Protein AF-A0A6P0IRK3-F1 (afdb_monomer_lite)

pLDDT: mean 96.27, std 2.51, range [82.06, 98.5]

Sequence (79 aa):
HYRNTLVPDESFIQSILLNQSMLKIVNDNKRYISWTPPYPAIMGVQDFESMITSGKHFARKFDDKVDAKVLDMLDKHLG

Radius of gyration: 16.42 Å; chains: 1; bounding box: 45×21×42 Å

Structure (mmCIF, N/CA/C/O backbone):
data_AF-A0A6P0IRK3-F1
#
_entry.id   AF-A0A6P0IRK3-F1
#
loop_
_atom_site.group_PDB
_atom_site.id
_atom_site.type_symbol
_atom_site.label_atom_id
_atom_site.label_alt_id
_atom_site.label_comp_id
_atom_site.label_asym_id
_atom_site.label_entity_id
_atom_site.label_seq_id
_atom_site.pdbx_PDB_ins_code
_atom_site.Cartn_x
_atom_site.Cartn_y
_atom_site.Cartn_z
_atom_site.occupancy
_atom_site.B_iso_or_equiv
_atom_site.auth_seq_id
_atom_site.auth_comp_id
_atom_site.auth_asym_id
_atom_site.auth_atom_id
_atom_site.pdbx_PDB_model_num
ATOM 1 N N . HIS A 1 1 ? 24.013 -9.225 -7.991 1.00 89.50 1 HIS A N 1
ATOM 2 C CA . HIS A 1 1 ? 23.646 -7.820 -7.728 1.00 89.50 1 HIS A CA 1
ATOM 3 C C . HIS A 1 1 ? 22.752 -7.705 -6.490 1.00 89.50 1 HIS A C 1
ATOM 5 O O . HIS A 1 1 ? 23.250 -7.280 -5.464 1.00 89.50 1 HIS A O 1
ATOM 11 N N . TYR A 1 2 ? 21.516 -8.213 -6.510 1.00 96.88 2 TYR A N 1
ATOM 12 C CA . TYR A 1 2 ? 20.511 -8.002 -5.450 1.00 96.88 2 TYR A CA 1
ATOM 13 C C . TYR A 1 2 ? 20.729 -8.663 -4.068 1.00 96.88 2 TYR A C 1
ATOM 15 O O . TYR A 1 2 ? 19.910 -8.477 -3.177 1.00 96.88 2 TYR A O 1
ATOM 23 N N . ARG A 1 3 ? 21.815 -9.423 -3.849 1.00 96.12 3 ARG A N 1
ATOM 24 C CA . ARG A 1 3 ? 22.039 -10.184 -2.597 1.00 96.12 3 ARG A CA 1
ATOM 25 C C . ARG A 1 3 ? 22.110 -9.293 -1.346 1.00 96.12 3 ARG A C 1
ATOM 27 O O . ARG A 1 3 ? 21.681 -9.731 -0.289 1.00 96.12 3 ARG A O 1
ATOM 34 N N . ASN A 1 4 ? 22.643 -8.078 -1.485 1.00 96.69 4 ASN A N 1
ATOM 35 C CA . ASN A 1 4 ? 22.865 -7.127 -0.387 1.00 96.69 4 ASN A CA 1
ATOM 36 C C . ASN A 1 4 ? 22.139 -5.787 -0.633 1.00 96.69 4 ASN A C 1
ATOM 38 O O . ASN A 1 4 ? 22.586 -4.745 -0.163 1.00 96.69 4 ASN A O 1
ATOM 42 N N . THR A 1 5 ? 21.065 -5.796 -1.425 1.00 97.31 5 THR A N 1
ATOM 43 C CA . THR A 1 5 ? 20.254 -4.604 -1.714 1.00 97.31 5 THR A CA 1
ATOM 44 C C . THR A 1 5 ? 19.173 -4.443 -0.646 1.00 97.31 5 THR A C 1
ATOM 46 O O . THR A 1 5 ? 18.576 -5.430 -0.222 1.00 97.31 5 THR A O 1
ATOM 49 N N . LEU A 1 6 ? 18.910 -3.207 -0.214 1.00 97.44 6 LEU A N 1
ATOM 50 C CA . LEU A 1 6 ? 17.813 -2.885 0.702 1.00 97.44 6 LEU A CA 1
ATOM 51 C C . LEU A 1 6 ? 16.457 -3.119 0.009 1.00 97.44 6 LEU A C 1
ATOM 53 O O . LEU A 1 6 ? 16.271 -2.632 -1.101 1.00 97.44 6 LEU A O 1
ATOM 57 N N . VAL A 1 7 ? 15.538 -3.840 0.667 1.00 96.00 7 VAL A N 1
ATOM 58 C CA . VAL A 1 7 ? 14.175 -4.156 0.171 1.00 96.00 7 VAL A CA 1
ATOM 59 C C . VAL A 1 7 ? 14.199 -4.652 -1.294 1.00 96.00 7 VAL A C 1
ATOM 61 O O . VAL A 1 7 ? 13.683 -4.006 -2.210 1.00 96.00 7 VAL A O 1
ATOM 64 N N . PRO A 1 8 ? 14.881 -5.782 -1.571 1.00 97.19 8 PRO A N 1
ATOM 65 C CA . PRO A 1 8 ? 15.116 -6.236 -2.940 1.00 97.19 8 PRO A CA 1
ATOM 66 C C . PRO A 1 8 ? 13.821 -6.637 -3.663 1.00 97.19 8 PRO A C 1
ATOM 68 O O . PRO A 1 8 ? 13.766 -6.594 -4.890 1.00 97.19 8 PRO A O 1
ATOM 71 N N . ASP A 1 9 ? 12.776 -7.001 -2.924 1.00 95.31 9 ASP A N 1
ATOM 72 C CA . ASP A 1 9 ? 11.462 -7.391 -3.434 1.00 95.31 9 ASP A CA 1
ATOM 73 C C . ASP A 1 9 ? 10.713 -6.258 -4.155 1.00 95.31 9 ASP A C 1
ATOM 75 O O . ASP A 1 9 ? 9.920 -6.532 -5.057 1.00 95.31 9 ASP A O 1
ATOM 79 N N . GLU A 1 10 ? 11.014 -4.993 -3.848 1.00 96.31 10 GLU A N 1
ATOM 80 C CA . GLU A 1 10 ? 10.369 -3.844 -4.496 1.00 96.31 10 GLU A CA 1
ATOM 81 C C . GLU A 1 10 ? 10.949 -3.497 -5.877 1.00 96.31 10 GLU A C 1
ATOM 83 O O . GLU A 1 10 ? 10.330 -2.733 -6.619 1.00 96.31 10 GLU A O 1
ATOM 88 N N . SER A 1 11 ? 12.105 -4.057 -6.263 1.00 96.88 11 SER A N 1
ATOM 89 C CA . SER A 1 11 ? 12.713 -3.753 -7.572 1.00 96.88 11 SER A CA 1
ATOM 90 C C . SER A 1 11 ? 13.296 -4.939 -8.340 1.00 96.88 11 SER A C 1
ATOM 92 O O . SER A 1 11 ? 13.415 -4.849 -9.560 1.00 96.88 11 SER A O 1
ATOM 94 N N . PHE A 1 12 ? 13.626 -6.064 -7.698 1.00 97.25 12 PHE A N 1
ATOM 95 C CA . PHE A 1 12 ? 14.306 -7.183 -8.361 1.00 97.25 12 PHE A CA 1
ATOM 96 C C . PHE A 1 12 ? 13.518 -7.751 -9.546 1.00 97.25 12 PHE A C 1
ATOM 98 O O . PHE A 1 12 ? 14.056 -7.892 -10.647 1.00 97.25 12 PHE A O 1
ATOM 105 N N . ILE A 1 13 ? 12.236 -8.06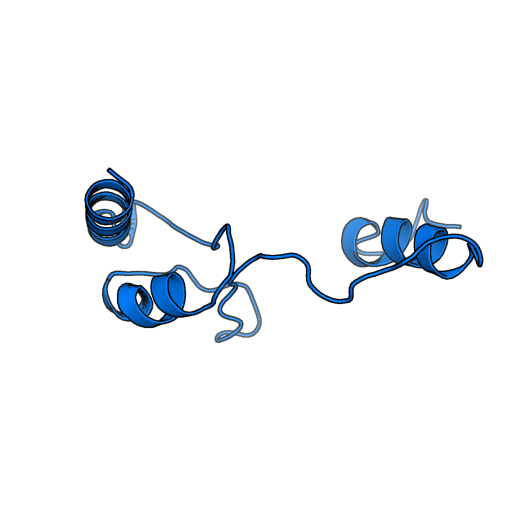0 -9.334 1.00 96.38 13 ILE A N 1
ATOM 106 C CA . ILE A 1 13 ? 11.384 -8.654 -10.369 1.00 96.38 13 ILE A CA 1
ATOM 107 C C . ILE A 1 13 ? 11.163 -7.651 -11.504 1.00 96.38 13 ILE A C 1
ATOM 109 O O . ILE A 1 13 ? 11.297 -7.996 -12.673 1.00 96.38 13 ILE A O 1
ATOM 113 N N . GLN A 1 14 ? 10.902 -6.392 -11.166 1.00 96.75 14 GLN A N 1
ATOM 114 C CA . GLN A 1 14 ? 10.682 -5.296 -12.102 1.00 96.75 14 GLN A CA 1
ATOM 115 C C . GLN A 1 14 ? 11.916 -5.078 -12.985 1.00 96.75 14 GLN A C 1
ATOM 117 O O . GLN A 1 14 ? 11.783 -4.976 -14.203 1.00 96.75 14 GLN A O 1
ATOM 122 N N . SER A 1 15 ? 13.116 -5.078 -12.394 1.00 96.50 15 SER A N 1
ATOM 123 C CA . SER A 1 15 ? 14.377 -4.960 -13.128 1.00 96.50 15 SER A CA 1
ATOM 124 C C . SER A 1 15 ? 14.591 -6.113 -14.104 1.00 96.50 15 SER A C 1
ATOM 126 O O . SER A 1 15 ? 15.041 -5.868 -15.218 1.00 96.50 15 SER A O 1
ATOM 128 N N . ILE A 1 16 ? 14.243 -7.352 -13.744 1.00 96.19 16 ILE A N 1
ATOM 129 C CA . ILE A 1 16 ? 14.315 -8.485 -14.680 1.00 96.19 16 ILE A CA 1
ATOM 130 C C . ILE A 1 16 ? 13.301 -8.310 -15.816 1.00 96.19 16 ILE A C 1
ATOM 132 O O . ILE A 1 16 ? 13.665 -8.416 -16.986 1.00 96.19 16 ILE A O 1
ATOM 136 N N . LEU A 1 17 ? 12.038 -8.029 -15.479 1.00 96.31 17 LEU A N 1
ATOM 137 C CA . LEU A 1 17 ? 10.942 -7.961 -16.447 1.00 96.31 17 LEU A CA 1
ATOM 138 C C . LEU A 1 17 ? 11.136 -6.838 -17.473 1.00 96.31 17 LEU A C 1
ATOM 140 O O . LEU A 1 17 ? 10.920 -7.059 -18.661 1.00 96.31 17 LEU A O 1
ATOM 144 N N . LEU A 1 18 ? 11.580 -5.654 -17.042 1.00 96.06 18 LEU A N 1
ATOM 145 C CA . LEU A 1 18 ? 11.779 -4.503 -17.931 1.00 96.06 18 LEU A CA 1
ATOM 146 C C . LEU A 1 18 ? 13.016 -4.631 -18.832 1.00 96.06 18 LEU A C 1
ATOM 148 O O . LEU A 1 18 ? 13.101 -3.934 -19.838 1.00 96.06 18 LEU A O 1
ATOM 152 N N . ASN A 1 19 ? 13.952 -5.532 -18.515 1.00 96.88 19 ASN A N 1
ATOM 153 C CA . ASN A 1 19 ? 15.089 -5.845 -19.387 1.00 96.88 19 ASN A CA 1
ATOM 154 C C . ASN A 1 19 ? 14.752 -6.904 -20.457 1.00 96.88 19 ASN A C 1
ATOM 156 O O . ASN A 1 19 ? 15.627 -7.287 -21.232 1.00 96.88 19 ASN A O 1
ATOM 160 N N . GLN A 1 20 ? 13.503 -7.377 -20.528 1.00 96.06 20 GLN A N 1
ATOM 161 C CA . GLN A 1 20 ? 13.052 -8.327 -21.542 1.00 96.06 20 GLN A CA 1
ATOM 162 C C . GLN A 1 20 ? 12.133 -7.647 -22.567 1.00 96.06 20 GLN A C 1
ATOM 164 O O . GLN A 1 20 ? 10.976 -7.347 -22.282 1.00 96.06 20 GLN A O 1
ATOM 169 N N . SER A 1 21 ? 12.628 -7.464 -23.794 1.00 93.69 21 SER A N 1
ATOM 170 C CA . SER A 1 21 ? 11.935 -6.730 -24.865 1.00 93.69 21 SER A CA 1
ATOM 171 C C . SER A 1 21 ? 10.666 -7.411 -25.388 1.00 93.69 21 SER A C 1
ATOM 173 O O . SER A 1 21 ? 9.808 -6.747 -25.964 1.00 93.69 21 SER A O 1
ATOM 175 N N . MET A 1 22 ? 10.525 -8.724 -25.188 1.00 96.75 22 MET A N 1
ATOM 176 C CA . MET A 1 22 ? 9.382 -9.499 -25.688 1.00 96.75 22 MET A CA 1
ATOM 177 C C . MET A 1 22 ? 8.151 -9.463 -24.768 1.00 96.75 22 MET A C 1
ATOM 179 O O . MET A 1 22 ? 7.076 -9.915 -25.167 1.00 96.75 22 MET A O 1
ATOM 183 N N . LEU A 1 23 ? 8.282 -8.971 -23.531 1.00 97.12 23 LEU A N 1
ATOM 184 C CA . LEU A 1 23 ? 7.175 -8.958 -22.577 1.00 97.12 23 LEU A CA 1
ATOM 185 C C . LEU A 1 23 ? 6.289 -7.725 -22.757 1.00 97.12 23 LEU A C 1
ATOM 187 O O . LEU A 1 23 ? 6.759 -6.596 -22.867 1.00 97.12 23 LEU A O 1
ATOM 191 N N . LYS A 1 24 ? 4.973 -7.940 -22.693 1.00 96.69 24 LYS A N 1
ATOM 192 C CA . LYS A 1 24 ? 3.994 -6.858 -22.553 1.00 96.69 24 LYS A CA 1
ATOM 193 C C . LYS A 1 24 ? 3.782 -6.584 -21.070 1.00 96.69 24 LYS A C 1
ATOM 195 O O . LYS A 1 24 ? 3.079 -7.332 -20.396 1.00 96.69 24 LYS A O 1
ATOM 200 N N . ILE A 1 25 ? 4.414 -5.531 -20.565 1.00 96.12 25 ILE A N 1
ATOM 201 C CA . ILE A 1 25 ? 4.331 -5.148 -19.154 1.00 96.12 25 ILE A CA 1
ATOM 202 C C . ILE A 1 25 ? 3.212 -4.124 -18.957 1.00 96.12 25 ILE A C 1
ATOM 204 O O . ILE A 1 25 ? 3.127 -3.135 -19.680 1.00 96.12 25 ILE A O 1
ATOM 208 N N . VAL A 1 26 ? 2.369 -4.353 -17.951 1.00 96.31 26 VAL A N 1
ATOM 209 C CA . VAL A 1 26 ? 1.354 -3.395 -17.497 1.00 96.31 26 VAL A CA 1
ATOM 210 C C . VAL A 1 26 ? 1.814 -2.806 -16.171 1.00 96.31 26 VAL A C 1
ATOM 212 O O . VAL A 1 26 ? 2.063 -3.544 -15.219 1.00 96.31 26 VAL A O 1
ATOM 215 N N . ASN A 1 27 ? 1.898 -1.477 -16.092 1.00 95.81 27 ASN A N 1
ATOM 216 C CA . ASN A 1 27 ? 2.262 -0.764 -14.866 1.00 95.81 27 ASN A CA 1
ATOM 217 C C . ASN A 1 27 ? 1.061 -0.627 -13.909 1.00 95.81 27 ASN A C 1
ATOM 219 O O . ASN A 1 27 ? 0.630 0.472 -13.572 1.00 95.81 27 ASN A O 1
ATOM 223 N N . ASP A 1 28 ? 0.464 -1.757 -13.532 1.00 96.62 28 ASP A N 1
ATOM 224 C CA . ASP A 1 28 ? -0.636 -1.818 -12.573 1.00 96.62 28 ASP A CA 1
ATOM 225 C C . ASP A 1 28 ? -0.595 -3.149 -11.815 1.00 96.62 28 ASP A C 1
ATOM 227 O O . ASP A 1 28 ? -0.870 -4.210 -12.375 1.00 96.62 28 ASP A O 1
ATOM 231 N N . ASN A 1 29 ? -0.285 -3.094 -10.518 1.00 96.50 29 ASN A N 1
ATOM 232 C CA . ASN A 1 29 ? -0.204 -4.278 -9.659 1.00 96.50 29 ASN A CA 1
ATOM 233 C C . ASN A 1 29 ? -1.577 -4.811 -9.197 1.00 96.50 29 ASN A C 1
ATOM 235 O O . ASN A 1 29 ? -1.615 -5.774 -8.424 1.00 96.50 29 ASN A O 1
ATOM 239 N N . LYS A 1 30 ? -2.676 -4.168 -9.625 1.00 97.69 30 LYS A N 1
ATOM 240 C CA . LYS A 1 30 ? -4.074 -4.504 -9.311 1.00 97.69 30 LYS A CA 1
ATOM 241 C C . LYS A 1 30 ? -4.404 -4.532 -7.815 1.00 97.69 30 LYS A C 1
ATOM 243 O O . LYS A 1 30 ? -5.363 -5.191 -7.415 1.00 97.69 30 LYS A O 1
ATOM 248 N N . ARG A 1 31 ? -3.647 -3.787 -6.999 1.00 97.56 31 ARG A N 1
ATOM 249 C CA . ARG A 1 31 ? -3.866 -3.627 -5.555 1.00 97.56 31 ARG A CA 1
ATOM 250 C C . ARG A 1 31 ? -4.233 -2.188 -5.205 1.00 97.56 31 ARG A C 1
ATOM 252 O O . ARG A 1 31 ? -3.577 -1.254 -5.659 1.00 97.56 31 ARG A O 1
ATOM 259 N N . TYR A 1 32 ? -5.250 -2.021 -4.372 1.00 97.62 32 TYR A N 1
ATOM 260 C CA . TYR A 1 32 ? -5.554 -0.766 -3.703 1.00 97.62 32 TYR A CA 1
ATOM 261 C C . TYR A 1 32 ? -4.716 -0.667 -2.423 1.00 97.62 32 TYR A C 1
ATOM 263 O O . TYR A 1 32 ? -4.701 -1.589 -1.605 1.00 97.62 32 TYR A O 1
ATOM 271 N N . ILE A 1 33 ? -3.967 0.423 -2.275 1.00 97.25 33 ILE A N 1
ATOM 272 C CA . ILE A 1 33 ? -3.140 0.696 -1.097 1.00 97.25 33 ILE A CA 1
ATOM 273 C C . ILE A 1 33 ? -3.266 2.182 -0.789 1.00 97.25 33 ILE A C 1
ATOM 275 O O . ILE A 1 33 ? -2.906 3.010 -1.627 1.00 97.25 33 ILE A O 1
ATOM 279 N N . SER A 1 34 ? -3.744 2.512 0.408 1.00 95.44 34 SER A N 1
ATOM 280 C CA . SER A 1 34 ? -3.700 3.886 0.901 1.00 95.44 34 SER A CA 1
ATOM 281 C C . SER A 1 34 ? -2.312 4.183 1.476 1.00 95.44 34 SER A C 1
ATOM 283 O O . SER A 1 34 ? -1.847 3.493 2.384 1.00 95.44 34 SER A O 1
ATOM 285 N N . TRP A 1 35 ? -1.647 5.198 0.921 1.00 94.94 35 TRP A N 1
ATOM 286 C CA . TRP A 1 35 ? -0.298 5.657 1.295 1.00 94.94 35 TRP A CA 1
ATOM 287 C C . TRP A 1 35 ? -0.334 6.959 2.096 1.00 94.94 35 TRP A C 1
ATOM 289 O O . TRP A 1 35 ? 0.532 7.824 1.969 1.00 94.94 35 TRP A O 1
ATOM 299 N N . THR A 1 36 ? -1.377 7.145 2.893 1.00 89.62 36 THR A N 1
ATOM 300 C CA . THR A 1 36 ? -1.437 8.221 3.880 1.00 89.62 36 THR A CA 1
ATOM 301 C C . THR A 1 36 ? -1.789 7.571 5.202 1.00 89.62 36 THR A C 1
ATOM 303 O O . THR A 1 36 ? -2.941 7.166 5.362 1.00 89.62 36 THR A O 1
ATOM 306 N N . PRO A 1 37 ? -0.833 7.394 6.136 1.00 87.25 37 PRO A N 1
ATOM 307 C CA . PRO A 1 37 ? 0.551 7.933 6.257 1.00 87.25 37 PRO A CA 1
ATOM 308 C C . PRO A 1 37 ? 1.584 7.384 5.233 1.00 87.25 37 PRO A C 1
ATOM 310 O O . PRO A 1 37 ? 1.205 6.554 4.421 1.00 87.25 37 PRO A O 1
ATOM 313 N N . PRO A 1 38 ? 2.888 7.773 5.238 1.00 91.44 38 PRO A N 1
ATOM 314 C CA . PRO A 1 38 ? 3.913 7.285 4.279 1.00 91.44 38 PRO A CA 1
ATOM 315 C C . PRO A 1 38 ? 4.222 5.770 4.330 1.00 91.44 38 PRO A C 1
ATOM 317 O O . PRO A 1 38 ? 5.231 5.307 3.804 1.00 91.44 38 PRO A O 1
ATOM 320 N N . TYR A 1 39 ? 3.361 4.988 4.968 1.00 93.12 39 TYR A N 1
ATOM 321 C CA . TYR A 1 39 ? 3.326 3.537 4.974 1.00 93.12 39 TYR A CA 1
ATOM 322 C C . TYR A 1 39 ? 1.870 3.086 4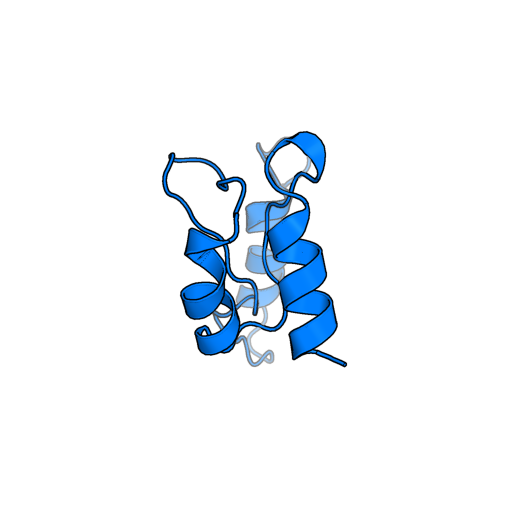.783 1.00 93.12 39 TYR A C 1
ATOM 324 O O . TYR A 1 39 ? 0.955 3.834 5.124 1.00 93.12 39 TYR A O 1
ATOM 332 N N . PRO A 1 40 ? 1.628 1.865 4.273 1.00 95.62 40 PRO A N 1
ATOM 333 C CA . PRO A 1 40 ? 0.276 1.388 4.001 1.00 95.62 40 PRO A CA 1
ATOM 334 C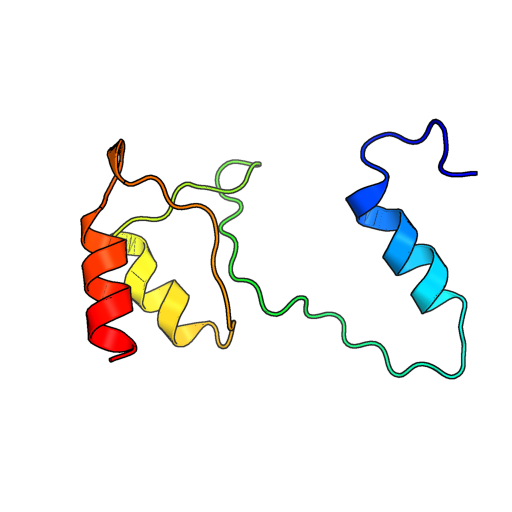 C . PRO A 1 40 ? -0.652 1.532 5.212 1.00 95.62 40 PRO A C 1
ATOM 336 O O . PRO A 1 40 ? -0.401 0.922 6.258 1.00 95.62 40 PRO A O 1
ATOM 339 N N . ALA A 1 41 ? -1.713 2.324 5.054 1.00 97.00 41 ALA A N 1
ATOM 340 C CA . ALA A 1 41 ? -2.709 2.545 6.093 1.00 97.00 41 ALA A CA 1
ATOM 341 C C . ALA A 1 41 ? -3.504 1.262 6.392 1.00 97.00 41 ALA A C 1
ATOM 343 O O . ALA A 1 41 ? -3.627 0.368 5.543 1.00 97.00 41 ALA A O 1
ATOM 344 N N . ILE A 1 42 ? -4.045 1.185 7.610 1.00 97.81 42 ILE A N 1
ATOM 345 C CA . ILE A 1 42 ? -5.078 0.208 7.964 1.00 97.81 42 ILE A CA 1
ATOM 346 C C . ILE A 1 42 ? -6.412 0.804 7.521 1.00 97.81 42 ILE A C 1
ATOM 348 O O . ILE A 1 42 ? -6.788 1.875 7.991 1.00 97.81 42 ILE A O 1
ATOM 352 N N . MET A 1 43 ? -7.079 0.134 6.590 1.00 96.81 43 MET A N 1
ATOM 353 C CA . MET A 1 43 ? -8.347 0.575 6.019 1.00 96.81 43 MET A CA 1
ATOM 354 C C . MET A 1 43 ? -9.510 0.141 6.907 1.00 96.81 43 MET A C 1
ATOM 356 O O . MET A 1 43 ? -9.477 -0.946 7.487 1.00 96.81 43 MET A O 1
ATOM 360 N N . GLY A 1 44 ? -10.529 0.993 6.975 1.00 97.44 44 GLY A N 1
ATOM 361 C CA . GLY A 1 44 ? -11.769 0.752 7.712 1.00 97.44 44 GLY A CA 1
ATOM 362 C C . GLY A 1 44 ? -13.000 1.052 6.865 1.00 97.44 44 GLY A C 1
ATOM 363 O O . GLY A 1 44 ? -12.909 1.248 5.652 1.00 97.44 44 GLY A O 1
ATOM 364 N N . VAL A 1 45 ? -14.167 1.108 7.504 1.00 98.12 45 VAL A N 1
ATOM 365 C CA . VAL A 1 45 ? -15.457 1.344 6.826 1.00 98.12 45 VAL A CA 1
ATOM 366 C C . VAL A 1 45 ? -15.454 2.623 5.977 1.00 98.12 45 VAL A C 1
ATOM 368 O O . VAL A 1 45 ? -16.062 2.653 4.909 1.00 98.12 45 VAL A O 1
ATOM 371 N N . GLN A 1 46 ? -14.733 3.666 6.399 1.00 97.00 46 GLN A N 1
ATOM 372 C CA . GLN A 1 46 ? -14.604 4.923 5.651 1.00 97.00 46 GLN A CA 1
ATOM 373 C C . GLN A 1 46 ? -13.941 4.766 4.274 1.00 97.00 46 GLN A C 1
ATOM 375 O O . GLN A 1 46 ? -14.160 5.592 3.391 1.00 97.00 46 GLN A O 1
ATOM 380 N N . ASP A 1 47 ? -13.143 3.714 4.086 1.00 97.19 47 ASP A N 1
ATOM 381 C CA . ASP A 1 47 ? -12.418 3.437 2.846 1.00 97.19 47 ASP A CA 1
ATOM 382 C C . ASP A 1 47 ? -13.205 2.498 1.916 1.00 97.19 47 ASP A C 1
ATOM 384 O O . ASP A 1 47 ? -12.753 2.186 0.818 1.00 97.19 47 ASP A O 1
ATOM 388 N N . PHE A 1 48 ? -14.382 2.021 2.333 1.00 97.62 48 PHE A N 1
ATOM 389 C CA . PHE A 1 48 ? -15.122 0.985 1.614 1.00 97.62 48 PHE A CA 1
ATOM 390 C C . PHE A 1 48 ? -15.448 1.375 0.167 1.00 97.62 48 PHE A C 1
ATOM 392 O O . PHE A 1 48 ? -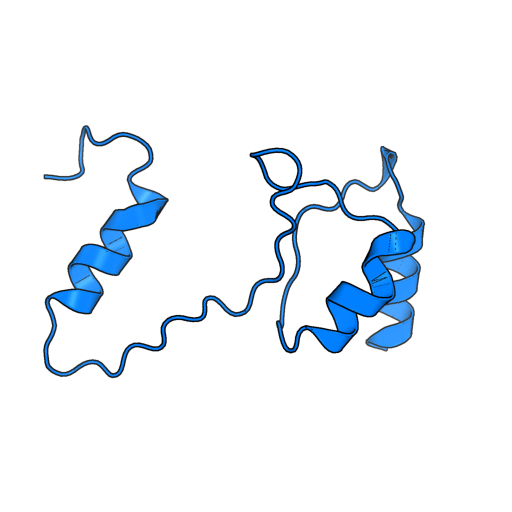15.082 0.652 -0.759 1.00 97.62 48 PHE A O 1
ATOM 399 N N . GLU A 1 49 ? -16.067 2.542 -0.033 1.00 97.75 49 GLU A N 1
ATOM 400 C CA . GLU A 1 49 ? -16.432 3.044 -1.364 1.00 97.75 49 GLU A CA 1
ATOM 401 C C . GLU A 1 49 ? -15.205 3.178 -2.270 1.00 97.75 49 GLU A C 1
ATOM 403 O O . GLU A 1 49 ? -15.191 2.680 -3.395 1.00 97.75 49 GLU A O 1
ATOM 408 N N . SER A 1 50 ? -14.127 3.784 -1.761 1.00 96.56 50 SER A N 1
ATOM 409 C CA . SER A 1 50 ? -12.914 3.996 -2.550 1.00 96.56 50 SER A CA 1
ATOM 410 C C . SER A 1 50 ? -12.243 2.677 -2.942 1.00 96.56 50 SER A C 1
ATOM 412 O O . SER A 1 50 ? -11.703 2.586 -4.047 1.00 96.56 50 SER A O 1
ATOM 414 N N . MET A 1 51 ? -12.315 1.645 -2.093 1.00 96.19 51 MET A N 1
ATOM 415 C CA . MET A 1 51 ? -11.839 0.299 -2.410 1.00 96.19 51 MET A CA 1
ATOM 416 C C . MET A 1 51 ? -12.670 -0.354 -3.518 1.00 96.19 51 MET A C 1
ATOM 418 O O . MET A 1 51 ? -12.088 -0.787 -4.519 1.00 96.19 51 MET A O 1
ATOM 422 N N . ILE A 1 52 ? -14.001 -0.408 -3.382 1.00 96.75 52 ILE A N 1
ATOM 423 C CA . ILE A 1 52 ? -14.861 -1.140 -4.328 1.00 96.75 52 ILE A CA 1
ATOM 424 C C . ILE A 1 52 ? -14.935 -0.464 -5.703 1.00 96.75 52 ILE A C 1
ATOM 426 O O . ILE A 1 52 ? -15.034 -1.147 -6.721 1.00 96.75 52 ILE A O 1
ATOM 430 N N . THR A 1 53 ? -14.793 0.864 -5.775 1.00 97.19 53 THR A N 1
ATOM 431 C CA . THR A 1 53 ? -14.787 1.589 -7.056 1.00 97.19 53 THR A CA 1
ATOM 432 C C . THR A 1 53 ? -13.396 1.709 -7.685 1.00 97.19 53 THR A C 1
ATOM 434 O O . THR A 1 53 ? -13.260 2.267 -8.771 1.00 97.19 53 THR A O 1
ATOM 437 N N . SER A 1 54 ? -12.336 1.216 -7.032 1.00 96.56 54 SER A N 1
ATOM 438 C CA . SER A 1 54 ? -10.947 1.418 -7.484 1.00 96.56 54 SER A CA 1
ATOM 439 C C . SER A 1 54 ? -10.560 0.660 -8.760 1.00 96.56 54 SER A C 1
ATOM 441 O O . SER A 1 54 ? -9.505 0.927 -9.345 1.00 96.56 54 SER A O 1
ATOM 443 N N . GLY A 1 55 ? -11.351 -0.343 -9.158 1.00 95.94 55 GLY A N 1
ATOM 444 C CA . GLY A 1 55 ? -10.994 -1.284 -10.224 1.00 95.94 55 GLY A CA 1
ATOM 445 C C . GLY A 1 55 ? -9.804 -2.193 -9.879 1.00 95.94 55 GLY A C 1
ATOM 446 O O . GLY A 1 55 ? -9.213 -2.807 -10.771 1.00 95.94 55 GLY A O 1
ATOM 447 N N . LYS A 1 56 ? -9.403 -2.258 -8.602 1.00 97.62 56 LYS A N 1
ATOM 448 C CA . LYS A 1 56 ? -8.366 -3.164 -8.093 1.00 97.62 56 LYS A CA 1
ATOM 449 C C . LYS A 1 56 ? -9.007 -4.459 -7.603 1.00 97.62 56 LYS A C 1
ATOM 451 O O . LYS A 1 56 ? -10.142 -4.464 -7.151 1.00 97.62 56 LYS A O 1
ATOM 456 N N . HIS A 1 57 ? -8.269 -5.562 -7.696 1.00 96.62 57 HIS A N 1
ATOM 457 C CA . HIS A 1 57 ? -8.781 -6.884 -7.314 1.00 96.62 57 HIS A CA 1
ATOM 458 C C . HIS A 1 57 ? -8.542 -7.199 -5.832 1.00 96.62 57 HIS A C 1
ATOM 460 O O . HIS A 1 57 ? -9.214 -8.046 -5.261 1.00 96.62 57 HIS A O 1
ATOM 466 N N . PHE A 1 58 ? -7.555 -6.542 -5.220 1.00 97.81 58 PHE A N 1
ATOM 467 C CA . PHE A 1 58 ? -7.170 -6.740 -3.825 1.00 97.81 58 PHE A CA 1
ATOM 468 C C . PHE A 1 58 ? -6.902 -5.393 -3.161 1.00 97.81 58 PHE A C 1
ATOM 470 O O . PHE A 1 58 ? -6.520 -4.442 -3.843 1.00 97.81 58 PHE A O 1
ATOM 477 N N . ALA A 1 59 ? -7.001 -5.328 -1.835 1.00 97.19 59 ALA A N 1
ATOM 478 C CA . ALA A 1 59 ? -6.667 -4.139 -1.057 1.00 97.19 59 ALA A CA 1
ATOM 479 C C . ALA A 1 59 ? -5.807 -4.496 0.174 1.00 97.19 59 ALA A C 1
ATOM 481 O O . ALA A 1 59 ? -5.846 -5.630 0.652 1.00 97.19 59 ALA A O 1
ATOM 482 N N . ARG A 1 60 ? -4.985 -3.557 0.669 1.00 97.38 60 ARG A N 1
ATOM 483 C CA . ARG A 1 60 ? -4.264 -3.682 1.956 1.00 97.38 60 ARG A CA 1
ATOM 484 C C . ARG A 1 60 ? -3.986 -2.310 2.602 1.00 97.38 60 ARG A C 1
ATOM 486 O O . ARG A 1 60 ? -3.796 -1.340 1.878 1.00 97.38 60 ARG A O 1
ATOM 493 N N . LYS A 1 61 ? -3.854 -2.210 3.930 1.00 97.25 61 LYS A N 1
ATOM 494 C CA . LYS A 1 61 ? -3.903 -3.293 4.939 1.00 97.25 61 LYS A CA 1
ATOM 495 C C . LYS A 1 61 ? -5.237 -3.309 5.691 1.00 97.25 61 LYS A C 1
ATOM 497 O O . LYS A 1 61 ? -5.913 -2.296 5.757 1.00 97.25 61 LYS A O 1
ATOM 502 N N . PHE A 1 62 ? -5.554 -4.449 6.292 1.00 97.62 62 PHE A N 1
ATOM 503 C CA . PHE A 1 62 ? -6.683 -4.625 7.203 1.00 97.62 62 PHE A CA 1
ATOM 504 C C . PHE A 1 62 ? -6.171 -5.124 8.554 1.00 97.62 62 PHE A C 1
ATOM 506 O O . PHE A 1 62 ? -5.130 -5.786 8.607 1.00 97.62 62 PHE A O 1
ATOM 513 N N . ASP A 1 63 ? -6.893 -4.794 9.618 1.00 98.00 63 ASP A N 1
ATOM 514 C CA . ASP A 1 63 ? -6.648 -5.266 10.979 1.00 98.00 63 ASP A CA 1
ATOM 515 C C . ASP A 1 63 ? -8.005 -5.367 11.687 1.00 98.00 63 ASP A C 1
ATOM 517 O O . ASP A 1 63 ? -8.707 -4.366 11.847 1.00 98.00 63 ASP A O 1
ATOM 521 N N . ASP A 1 64 ? -8.390 -6.581 12.071 1.00 96.50 64 ASP A N 1
ATOM 522 C CA . ASP A 1 64 ? -9.679 -6.889 12.695 1.00 96.50 64 ASP A CA 1
ATOM 523 C C . ASP A 1 64 ? -9.827 -6.259 14.088 1.00 96.50 64 ASP A C 1
ATOM 525 O O . ASP A 1 64 ? -10.941 -5.974 14.530 1.00 96.50 64 ASP A O 1
ATOM 529 N N . LYS A 1 65 ? -8.709 -5.964 14.761 1.00 97.94 65 LYS A N 1
ATOM 530 C CA . LYS A 1 65 ? -8.702 -5.243 16.040 1.00 97.94 65 LYS A CA 1
ATOM 531 C C . LYS A 1 65 ? -8.919 -3.744 15.870 1.00 97.94 65 LYS A C 1
ATOM 533 O O . LYS A 1 65 ? -9.287 -3.086 16.841 1.00 97.94 65 LYS A O 1
ATOM 538 N N . VAL A 1 66 ? -8.661 -3.205 14.678 1.00 97.19 66 VAL A N 1
ATOM 539 C CA . VAL A 1 66 ? -8.891 -1.790 14.356 1.00 97.19 66 VAL A CA 1
ATOM 540 C C . VAL A 1 66 ? -10.305 -1.598 13.827 1.00 97.19 66 VAL A C 1
ATOM 542 O O . VAL A 1 66 ? -11.036 -0.765 14.359 1.00 97.19 66 VAL A O 1
ATOM 545 N N . ASP A 1 67 ? -10.701 -2.371 12.814 1.00 97.69 67 ASP A N 1
ATOM 546 C CA . ASP A 1 67 ? -12.050 -2.307 12.254 1.00 97.69 67 ASP A CA 1
ATOM 547 C C . ASP A 1 67 ? -12.416 -3.595 11.499 1.00 97.69 67 ASP A C 1
ATOM 549 O O . ASP A 1 67 ? -12.213 -3.713 10.294 1.00 97.69 67 ASP A O 1
ATOM 553 N N . ALA A 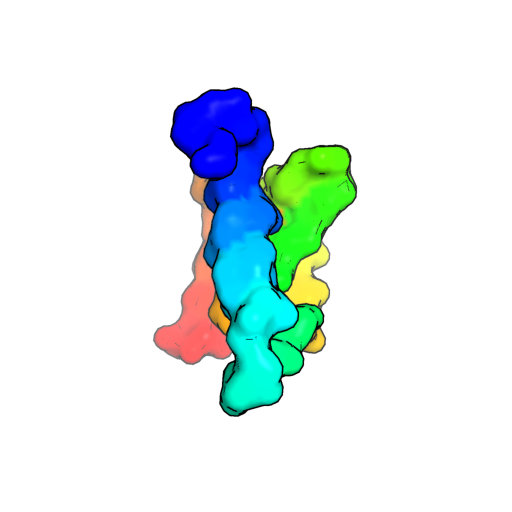1 68 ? -12.993 -4.574 12.198 1.00 97.81 68 ALA A N 1
ATOM 554 C CA . ALA A 1 68 ? -13.488 -5.799 11.566 1.00 97.81 68 ALA A CA 1
ATOM 555 C C . ALA A 1 68 ? -14.701 -5.569 10.641 1.00 97.81 68 ALA A C 1
ATOM 557 O O . ALA A 1 68 ? -14.926 -6.360 9.728 1.00 97.81 68 ALA A O 1
ATOM 558 N N . LYS A 1 69 ? -15.470 -4.481 10.822 1.00 98.50 69 LYS A N 1
ATOM 559 C CA . LYS A 1 69 ? -16.731 -4.270 10.084 1.00 98.50 69 LYS A CA 1
ATOM 560 C C . LYS A 1 69 ? -16.504 -4.075 8.592 1.00 98.50 69 LYS A C 1
ATOM 562 O O . LYS A 1 69 ? -17.365 -4.427 7.791 1.00 98.50 69 LYS A O 1
ATOM 567 N N . VAL A 1 70 ? -15.359 -3.512 8.207 1.00 98.19 70 VAL A N 1
ATOM 568 C CA . VAL A 1 70 ? -15.015 -3.354 6.790 1.00 98.19 70 VAL A CA 1
ATOM 569 C C . VAL A 1 70 ? -14.869 -4.708 6.093 1.00 98.19 70 VAL A C 1
ATOM 571 O O . VAL A 1 70 ? -15.233 -4.820 4.926 1.00 98.19 70 VAL A O 1
ATOM 574 N N . LEU A 1 71 ? -14.395 -5.739 6.803 1.00 98.06 71 LEU A N 1
ATOM 575 C CA . LEU A 1 71 ? -14.278 -7.094 6.265 1.00 98.06 71 LEU A CA 1
ATOM 576 C C . LEU A 1 71 ? -15.668 -7.694 6.042 1.00 98.06 71 LEU A C 1
ATOM 578 O O . LEU A 1 71 ? -15.949 -8.136 4.935 1.00 98.06 71 LEU A O 1
ATOM 582 N N . ASP A 1 72 ? -16.574 -7.567 7.018 1.00 98.19 72 ASP A N 1
ATOM 583 C CA . ASP A 1 72 ? -17.972 -8.002 6.866 1.00 98.19 72 ASP A CA 1
ATOM 584 C C . ASP A 1 72 ? -18.673 -7.297 5.687 1.00 98.19 72 ASP A C 1
ATOM 586 O O . ASP A 1 72 ? -19.462 -7.898 4.955 1.00 98.19 72 ASP A O 1
ATOM 590 N N . MET A 1 73 ? -18.401 -6.001 5.489 1.00 98.19 73 MET A N 1
ATOM 591 C CA . MET A 1 73 ? -18.947 -5.234 4.365 1.00 98.19 73 MET A CA 1
ATOM 592 C C . MET A 1 73 ? -18.396 -5.706 3.017 1.00 98.19 73 MET A C 1
ATOM 594 O O . MET A 1 73 ? -19.156 -5.785 2.051 1.00 98.19 73 MET A O 1
ATOM 598 N N . LEU A 1 74 ? -17.095 -6.005 2.945 1.00 97.25 74 LEU A N 1
ATOM 599 C CA . LEU A 1 74 ? -16.458 -6.546 1.744 1.00 97.25 74 LEU A CA 1
ATOM 600 C C . LEU A 1 74 ? -17.002 -7.937 1.420 1.00 97.25 74 LEU A C 1
ATOM 602 O O . LEU A 1 74 ? -17.403 -8.157 0.280 1.00 97.25 74 LEU A O 1
ATOM 606 N N . ASP A 1 75 ? -17.106 -8.824 2.410 1.00 97.31 75 ASP A N 1
ATOM 607 C CA . ASP A 1 75 ? -17.669 -10.166 2.236 1.00 97.31 75 ASP A CA 1
ATOM 608 C C . ASP A 1 75 ? -19.112 -10.084 1.725 1.00 97.31 75 ASP A C 1
ATOM 610 O O . ASP A 1 75 ? -19.448 -10.673 0.701 1.00 97.31 75 ASP A O 1
ATOM 614 N N . LYS A 1 76 ? -19.951 -9.242 2.343 1.00 97.94 76 LYS A N 1
ATOM 615 C CA . LYS A 1 76 ? -21.336 -9.028 1.898 1.00 97.94 76 LYS A CA 1
ATOM 616 C C . LYS A 1 76 ? -21.443 -8.446 0.483 1.00 97.94 76 LYS A C 1
ATOM 618 O O . LYS A 1 76 ? -22.424 -8.710 -0.210 1.00 97.94 76 LYS A O 1
ATOM 623 N N . HIS A 1 77 ? -20.500 -7.602 0.072 1.00 96.56 77 HIS A N 1
ATOM 624 C CA . HIS A 1 77 ? -20.487 -7.017 -1.270 1.00 96.56 77 HIS A 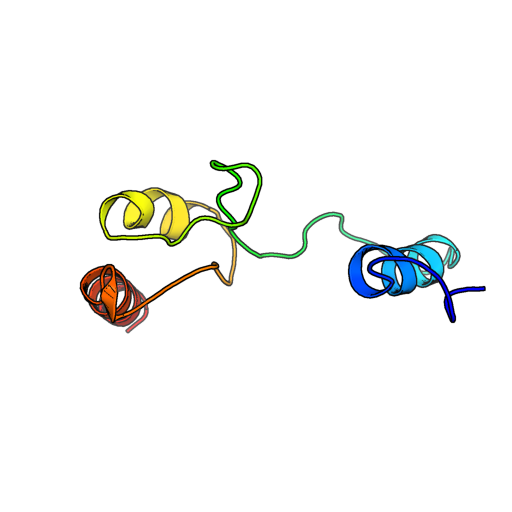CA 1
ATOM 625 C C . HIS A 1 77 ? -20.027 -8.015 -2.337 1.00 96.56 77 HIS A C 1
ATOM 627 O O . HIS A 1 77 ? -20.499 -7.950 -3.471 1.00 96.56 77 HIS A O 1
ATOM 633 N N . LEU A 1 78 ? -19.114 -8.920 -1.979 1.00 93.56 78 LEU A N 1
ATOM 634 C CA . LEU A 1 78 ? -18.546 -9.915 -2.886 1.00 93.56 78 LEU A CA 1
ATOM 635 C C . LEU A 1 78 ? -19.405 -11.186 -3.005 1.00 93.56 78 LEU A C 1
ATOM 637 O O . LEU A 1 78 ? -19.373 -11.805 -4.071 1.00 93.56 78 LEU A O 1
ATOM 641 N N . GLY A 1 79 ? -20.204 -11.521 -1.982 1.00 82.06 79 GLY A N 1
ATOM 642 C CA . GLY A 1 79 ? -21.180 -12.620 -1.998 1.00 82.06 79 GLY A CA 1
ATOM 643 C C . GLY A 1 79 ? -20.911 -13.691 -0.956 1.00 82.06 79 GLY A C 1
ATOM 644 O O . GLY A 1 79 ? -19.980 -14.495 -1.182 1.00 82.06 79 GLY A O 1
#

Secondary structure (DSSP, 8-state):
-GGG-SSGGGTHHHHHHHT-TT----S---EEE--SSSSPPPP-GGGHHHHHTS--SEEE---HHHHTHHHHHHHHHH-

Foldseek 3Di:
DQPPDDPCVVPVVVVVQVVDPPDDDDPDPLEAFDCVPVDGDADEPVCLVVRVPVSGPYYDDHDVVVHVVSVVVVVVVVD